Protein AF-A0A2A5ENX6-F1 (afdb_monomer)

Sequence (139 aa):
MDMDKNVEEMTEGQSCAVDGSCCGADTRVAAEQPAAAACTLDPSAMPERVARWRALFGEVTAQDTGSTVATFCFPKTAETALELEELVKLERVCCAHVAWSFEERGAELVLTLEADAASLKAVVAGFMPEASQAREEGV

Structure (mmCIF, N/CA/C/O backbone):
data_AF-A0A2A5ENX6-F1
#
_entry.id   AF-A0A2A5ENX6-F1
#
loop_
_atom_site.group_PDB
_atom_site.id
_atom_site.type_symbol
_atom_site.label_atom_id
_atom_site.label_alt_id
_atom_site.label_comp_id
_atom_site.label_asym_id
_atom_site.label_entity_id
_atom_site.label_seq_id
_atom_site.pdbx_PDB_ins_code
_atom_site.Cartn_x
_atom_site.Cartn_y
_atom_site.Cartn_z
_atom_site.occupancy
_atom_site.B_iso_or_equiv
_atom_site.auth_seq_id
_atom_site.auth_comp_id
_atom_site.auth_asym_id
_atom_site.auth_atom_id
_atom_site.pdbx_PDB_model_num
ATOM 1 N N . MET A 1 1 ? 13.652 33.165 -85.460 1.00 40.28 1 MET A N 1
ATOM 2 C CA . MET A 1 1 ? 13.136 32.924 -84.108 1.00 40.28 1 MET A CA 1
ATOM 3 C C . MET A 1 1 ? 12.329 31.646 -84.187 1.00 40.28 1 MET A C 1
ATOM 5 O O . MET A 1 1 ? 11.399 31.621 -84.982 1.00 40.28 1 MET A O 1
ATOM 9 N N . ASP A 1 2 ? 12.952 30.526 -83.810 1.00 41.19 2 ASP A N 1
ATOM 10 C CA . ASP A 1 2 ? 12.730 29.837 -82.515 1.00 41.19 2 ASP A CA 1
ATOM 11 C C . ASP A 1 2 ? 11.339 29.155 -82.546 1.00 41.19 2 ASP A C 1
ATOM 13 O O . ASP A 1 2 ? 10.353 29.808 -82.855 1.00 41.19 2 ASP A O 1
ATOM 17 N N . MET A 1 3 ? 11.157 27.844 -82.367 1.00 40.25 3 MET A N 1
ATOM 18 C CA . MET A 1 3 ? 11.727 26.972 -81.344 1.00 40.25 3 MET A CA 1
ATOM 19 C C . MET A 1 3 ? 11.837 25.499 -81.812 1.00 40.25 3 MET A C 1
ATOM 21 O O . MET A 1 3 ? 10.838 24.868 -82.158 1.00 40.25 3 MET A O 1
ATOM 25 N N . ASP A 1 4 ? 13.055 24.955 -81.738 1.00 48.06 4 ASP A N 1
ATOM 26 C CA . ASP A 1 4 ? 13.408 23.583 -81.322 1.00 48.06 4 ASP A CA 1
ATOM 27 C C . ASP A 1 4 ? 12.844 23.289 -79.901 1.00 48.06 4 ASP A C 1
ATOM 29 O O . ASP A 1 4 ? 12.579 24.223 -79.154 1.00 48.06 4 ASP A O 1
ATOM 33 N N . LYS A 1 5 ? 12.658 22.083 -79.351 1.00 49.25 5 LYS A N 1
ATOM 34 C CA . LYS A 1 5 ? 13.058 20.706 -79.655 1.00 49.25 5 LYS A CA 1
ATOM 35 C C . LYS A 1 5 ? 12.277 19.781 -78.705 1.00 49.25 5 LYS A C 1
ATOM 37 O O . LYS A 1 5 ? 11.869 20.190 -77.622 1.00 49.25 5 LYS A O 1
ATOM 42 N N . ASN A 1 6 ? 12.155 18.524 -79.103 1.00 49.12 6 ASN A N 1
ATOM 43 C CA . ASN A 1 6 ? 11.732 17.382 -78.292 1.00 49.12 6 ASN A CA 1
ATOM 44 C C . ASN A 1 6 ? 12.944 16.772 -77.532 1.00 49.12 6 ASN A C 1
ATOM 46 O O . ASN A 1 6 ? 14.066 16.949 -78.010 1.00 49.12 6 ASN A O 1
ATOM 50 N N . VAL A 1 7 ? 12.669 15.948 -76.502 1.00 47.22 7 VAL A N 1
ATOM 51 C CA . VAL A 1 7 ? 13.489 14.849 -75.903 1.00 47.22 7 VAL A CA 1
ATOM 52 C C . VAL A 1 7 ? 14.229 15.069 -74.561 1.00 47.22 7 VAL A C 1
ATOM 54 O O . VAL A 1 7 ? 14.691 16.167 -74.277 1.00 47.22 7 VAL A O 1
ATOM 57 N N . GLU A 1 8 ? 14.357 13.943 -73.824 1.00 43.16 8 GLU A N 1
ATOM 58 C CA . GLU A 1 8 ? 15.102 13.616 -72.573 1.00 43.16 8 GLU A CA 1
ATOM 59 C C . GLU A 1 8 ? 14.230 13.685 -71.294 1.00 43.16 8 GLU A C 1
ATOM 61 O O . GLU A 1 8 ? 13.817 14.758 -70.874 1.00 43.16 8 GLU A O 1
ATOM 66 N N . GLU A 1 9 ? 13.689 12.599 -70.718 1.00 45.50 9 GLU A N 1
ATOM 67 C CA . GLU A 1 9 ? 14.267 11.340 -70.189 1.00 45.50 9 GLU A CA 1
ATOM 68 C C . GLU A 1 9 ? 15.300 11.534 -69.059 1.00 45.50 9 GLU A C 1
ATOM 70 O O . GLU A 1 9 ? 16.213 12.339 -69.194 1.00 45.50 9 GLU A O 1
ATOM 75 N N . MET A 1 10 ? 15.165 10.709 -68.003 1.00 37.03 10 MET A N 1
ATOM 76 C CA . MET A 1 10 ? 16.098 10.490 -66.876 1.00 37.03 10 MET A CA 1
ATOM 77 C C . MET A 1 10 ? 16.179 11.606 -65.817 1.00 37.03 10 MET A C 1
ATOM 79 O O . MET A 1 10 ? 16.054 12.780 -66.120 1.00 37.03 10 MET A O 1
ATOM 83 N N . THR A 1 11 ? 16.452 11.396 -64.533 1.00 41.81 11 THR A N 1
ATOM 84 C CA . THR A 1 11 ? 16.493 10.262 -63.599 1.00 41.81 11 THR A CA 1
ATOM 85 C C . THR A 1 11 ? 16.725 10.929 -62.235 1.00 41.81 11 THR A C 1
ATOM 87 O O . THR A 1 11 ? 17.420 11.939 -62.148 1.00 41.81 11 THR A O 1
ATOM 90 N N . GLU A 1 12 ? 16.087 10.390 -61.199 1.00 44.38 12 GLU A N 1
ATOM 91 C CA . GLU A 1 12 ? 16.413 10.480 -59.768 1.00 44.38 12 GLU A CA 1
ATOM 92 C C . GLU A 1 12 ? 17.491 11.495 -59.344 1.00 44.38 12 GLU A C 1
ATOM 94 O O . GLU A 1 12 ? 18.695 11.243 -59.379 1.00 44.38 12 GLU A O 1
ATOM 99 N N . GLY A 1 13 ? 17.029 12.631 -58.828 1.00 46.69 13 GLY A N 1
ATOM 100 C CA . GLY A 1 13 ? 17.839 13.531 -58.024 1.00 46.69 13 GLY A CA 1
ATOM 101 C C . GLY A 1 13 ? 17.590 13.296 -56.540 1.00 46.69 13 GLY A C 1
ATOM 102 O O . GLY A 1 13 ? 16.736 13.963 -55.969 1.00 46.69 13 GLY A O 1
ATOM 103 N N . GLN A 1 14 ? 18.370 12.417 -55.906 1.00 44.22 14 GLN A N 1
ATOM 104 C CA . GLN A 1 14 ? 18.785 12.654 -54.519 1.00 44.22 14 GLN A CA 1
ATOM 105 C C . GLN A 1 14 ? 20.112 11.954 -54.204 1.00 44.22 14 GLN A C 1
ATOM 107 O O . GLN A 1 14 ? 20.191 10.936 -53.524 1.00 44.22 14 GLN A O 1
ATOM 112 N N . SER A 1 15 ? 21.180 12.548 -54.734 1.00 43.12 15 SER A N 1
ATOM 113 C CA . SER A 1 15 ? 22.548 12.334 -54.274 1.00 43.12 15 SER A CA 1
ATOM 114 C C . SER A 1 15 ? 22.759 13.152 -52.998 1.00 43.12 15 SER A C 1
ATOM 116 O O . SER A 1 15 ? 22.857 14.378 -53.053 1.00 43.12 15 SER A O 1
ATOM 118 N N . CYS A 1 16 ? 22.802 12.484 -51.846 1.00 45.28 16 CYS A N 1
ATOM 119 C CA . CYS A 1 16 ? 23.407 13.038 -50.639 1.00 45.28 16 CYS A CA 1
ATOM 120 C C . CYS A 1 16 ? 24.847 12.529 -50.579 1.00 45.28 16 CYS A C 1
ATOM 122 O O . CYS A 1 16 ? 25.098 11.326 -50.517 1.00 45.28 16 CYS A O 1
ATOM 124 N N . ALA A 1 17 ? 25.772 13.477 -50.669 1.00 43.62 17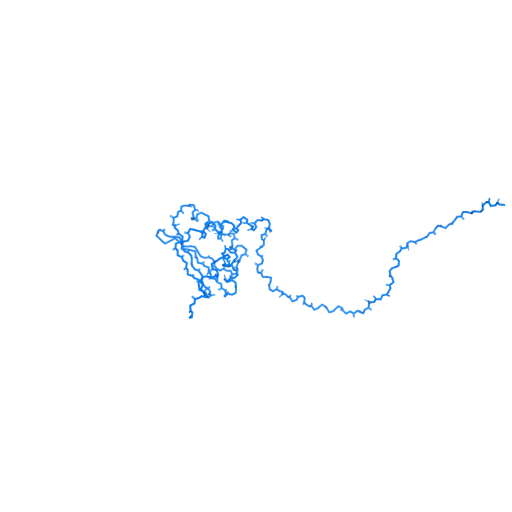 ALA A N 1
ATOM 125 C CA . ALA A 1 17 ? 27.201 13.265 -50.729 1.00 43.62 17 ALA A CA 1
ATOM 126 C C . ALA A 1 17 ? 27.777 12.645 -49.445 1.00 43.62 17 ALA A C 1
ATOM 128 O O . ALA A 1 17 ? 27.356 12.925 -48.326 1.00 43.62 17 ALA A O 1
ATOM 129 N N . VAL A 1 18 ? 28.789 11.823 -49.695 1.00 53.84 18 VAL A N 1
ATOM 130 C CA . VAL A 1 18 ? 29.798 11.242 -48.813 1.00 53.84 18 VAL A CA 1
ATOM 131 C C . VAL A 1 18 ? 30.394 12.230 -47.796 1.00 53.84 18 VAL A C 1
ATOM 133 O O . VAL A 1 18 ? 31.074 13.176 -48.173 1.00 53.84 18 VAL A O 1
ATOM 136 N N . ASP A 1 19 ? 30.200 11.950 -46.507 1.00 48.09 19 ASP A N 1
ATOM 137 C CA . ASP A 1 19 ? 31.291 11.799 -45.532 1.00 48.09 19 ASP A CA 1
ATOM 138 C C . ASP A 1 19 ? 30.778 11.014 -44.311 1.00 48.09 19 ASP A C 1
ATOM 140 O O . ASP A 1 19 ? 29.686 11.281 -43.810 1.00 48.09 19 ASP A O 1
ATOM 144 N N . GLY A 1 20 ? 31.544 10.016 -43.858 1.00 50.31 20 GLY A N 1
ATOM 145 C CA . GLY A 1 20 ? 31.261 9.303 -42.606 1.00 50.31 20 GLY A CA 1
ATOM 146 C C . GLY A 1 20 ? 30.862 7.828 -42.712 1.00 50.31 20 GLY A C 1
ATOM 147 O O . GLY A 1 20 ? 30.085 7.351 -41.890 1.00 50.31 20 GLY A O 1
ATOM 148 N N . SER A 1 21 ? 31.406 7.071 -43.672 1.00 61.84 21 SER A N 1
ATOM 149 C CA . SER A 1 21 ? 31.467 5.604 -43.564 1.00 61.84 21 SER A CA 1
ATOM 150 C C . SER A 1 21 ? 32.859 5.187 -43.088 1.00 61.84 21 SER A C 1
ATOM 152 O O . SER A 1 21 ? 33.742 4.876 -43.881 1.00 61.84 21 SER A O 1
ATOM 154 N N . CYS A 1 22 ? 33.053 5.204 -41.768 1.00 50.56 22 CYS A N 1
ATOM 155 C CA . CYS A 1 22 ? 34.062 4.380 -41.113 1.00 50.56 22 CYS A CA 1
ATOM 156 C C . CYS A 1 22 ? 33.317 3.244 -40.421 1.00 50.56 22 CYS A C 1
ATOM 158 O O . CYS A 1 22 ? 32.697 3.404 -39.373 1.00 50.56 22 CYS A O 1
ATOM 160 N N . CYS A 1 23 ? 33.348 2.107 -41.101 1.00 51.03 23 CYS A N 1
ATOM 161 C CA . CYS A 1 23 ? 32.867 0.808 -40.684 1.00 51.03 23 CYS A CA 1
ATOM 162 C C . CYS A 1 23 ? 33.320 0.489 -39.257 1.00 51.03 23 CYS A C 1
ATOM 164 O O . CYS A 1 23 ? 34.500 0.592 -38.930 1.00 51.03 23 CYS A O 1
ATOM 166 N N . GLY A 1 24 ? 32.389 0.027 -38.437 1.00 41.72 24 GLY A N 1
ATOM 167 C CA . GLY A 1 24 ? 32.697 -0.411 -37.090 1.00 41.72 24 GLY A CA 1
ATOM 168 C C . GLY A 1 24 ? 31.415 -0.648 -36.337 1.00 41.72 24 GLY A C 1
ATOM 169 O O . GLY A 1 24 ? 31.051 0.135 -35.469 1.00 41.72 24 GLY A O 1
ATOM 170 N N . ALA A 1 25 ? 30.726 -1.722 -36.708 1.00 49.56 25 ALA A N 1
ATOM 171 C CA . ALA A 1 25 ? 29.738 -2.363 -35.866 1.00 49.56 25 ALA A CA 1
ATOM 172 C C . ALA A 1 25 ? 30.438 -2.862 -34.592 1.00 49.56 25 ALA A C 1
ATOM 174 O O . ALA A 1 25 ? 30.638 -4.058 -34.405 1.00 49.56 25 ALA A O 1
ATOM 175 N N . ASP A 1 26 ? 30.815 -1.941 -33.707 1.00 42.09 26 ASP A N 1
ATOM 176 C CA . ASP A 1 26 ? 30.866 -2.254 -32.295 1.00 42.09 26 ASP A CA 1
ATOM 177 C C . ASP A 1 26 ? 29.398 -2.349 -31.905 1.00 42.09 26 ASP A C 1
ATOM 179 O O . ASP A 1 26 ? 28.734 -1.379 -31.535 1.00 42.09 26 ASP A O 1
ATOM 183 N N . THR A 1 27 ? 28.870 -3.561 -32.065 1.00 52.50 27 THR A N 1
ATOM 184 C CA . THR A 1 27 ? 27.794 -4.040 -31.212 1.00 52.50 27 THR A CA 1
ATOM 185 C C . THR A 1 27 ? 28.386 -4.036 -29.810 1.00 52.50 27 THR A C 1
ATOM 187 O O . THR A 1 27 ? 28.734 -5.075 -29.253 1.00 52.50 27 THR A O 1
ATOM 190 N N . ARG A 1 28 ? 28.569 -2.839 -29.245 1.00 47.06 28 ARG A N 1
ATOM 191 C CA . ARG A 1 28 ? 28.706 -2.681 -27.822 1.00 47.06 28 ARG A CA 1
ATOM 192 C C . ARG A 1 28 ? 27.325 -3.024 -27.354 1.00 47.06 28 ARG A C 1
ATOM 194 O O . ARG A 1 28 ? 26.417 -2.202 -27.474 1.00 47.06 28 ARG A O 1
ATOM 201 N N . VAL A 1 29 ? 27.197 -4.311 -27.016 1.00 48.22 29 VAL A N 1
ATOM 202 C CA . VAL A 1 29 ? 26.190 -4.908 -26.155 1.00 48.22 29 VAL A CA 1
ATOM 203 C C . VAL A 1 29 ? 25.467 -3.744 -25.528 1.00 48.22 29 VAL A C 1
ATOM 205 O O . VAL A 1 29 ? 26.075 -3.039 -24.715 1.00 48.22 29 VAL A O 1
ATOM 208 N N . ALA A 1 30 ? 24.264 -3.451 -26.040 1.00 41.50 30 ALA A N 1
ATOM 209 C CA . ALA A 1 30 ? 23.340 -2.600 -25.329 1.00 41.50 30 ALA A CA 1
ATOM 210 C C . ALA A 1 30 ? 23.301 -3.276 -23.977 1.00 41.50 30 ALA A C 1
ATOM 212 O O . ALA A 1 30 ? 22.765 -4.379 -23.873 1.00 41.50 30 ALA A O 1
ATOM 213 N N . ALA A 1 31 ? 24.083 -2.719 -23.046 1.00 42.56 31 ALA A N 1
ATOM 214 C CA . ALA A 1 31 ? 24.233 -3.257 -21.725 1.00 42.56 31 ALA A CA 1
ATOM 215 C C . ALA A 1 31 ? 22.795 -3.419 -21.319 1.00 42.56 31 ALA A C 1
ATOM 217 O O . ALA A 1 31 ? 22.043 -2.441 -21.396 1.00 42.56 31 ALA A O 1
ATOM 218 N N . GLU A 1 32 ? 22.416 -4.673 -21.095 1.00 42.84 32 GLU A N 1
ATOM 219 C CA . GLU A 1 32 ? 21.172 -5.036 -20.474 1.00 42.84 32 GLU A CA 1
ATOM 220 C C . GLU A 1 32 ? 21.126 -4.132 -19.252 1.00 42.84 32 GLU A C 1
ATOM 222 O O . GLU A 1 32 ? 21.754 -4.390 -18.229 1.00 42.84 32 GLU A O 1
ATOM 227 N N . GLN A 1 33 ? 20.485 -2.972 -19.408 1.00 43.91 33 GLN A N 1
ATOM 228 C CA . GLN A 1 33 ? 19.919 -2.267 -18.297 1.00 43.91 33 GLN A CA 1
ATOM 229 C C . GLN A 1 33 ? 19.050 -3.374 -17.737 1.00 43.91 33 GLN A C 1
ATOM 231 O O . GLN A 1 33 ? 18.186 -3.839 -18.491 1.00 43.91 33 GLN A O 1
ATOM 236 N N . PRO A 1 34 ? 19.348 -3.920 -16.542 1.00 40.25 34 PRO A N 1
ATOM 237 C CA . PRO A 1 34 ? 18.458 -4.905 -15.962 1.00 40.25 34 PRO A CA 1
ATOM 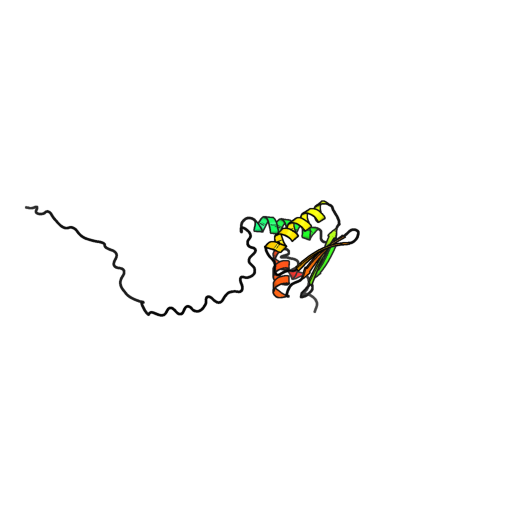238 C C . PRO A 1 34 ? 17.122 -4.196 -15.988 1.00 40.25 34 PRO A C 1
ATOM 240 O O . PRO A 1 34 ? 17.026 -3.125 -15.387 1.00 40.25 34 PRO A O 1
ATOM 243 N N . ALA A 1 35 ? 16.215 -4.660 -16.856 1.00 43.19 35 ALA A N 1
ATOM 244 C CA . ALA A 1 35 ? 15.012 -3.930 -17.202 1.00 43.19 35 ALA A CA 1
ATOM 245 C C . ALA A 1 35 ? 14.385 -3.605 -15.862 1.00 43.19 35 ALA A C 1
ATOM 247 O O . ALA A 1 35 ? 13.997 -4.532 -15.155 1.00 43.19 35 ALA A O 1
ATOM 248 N N . ALA A 1 36 ? 14.472 -2.338 -15.447 1.00 43.41 36 ALA A N 1
ATOM 249 C CA . ALA A 1 36 ? 14.109 -1.939 -14.103 1.00 43.41 36 ALA A CA 1
ATOM 250 C C . ALA A 1 36 ? 12.640 -2.287 -14.019 1.00 43.41 36 ALA A C 1
ATOM 252 O O . ALA A 1 36 ? 11.887 -1.612 -14.710 1.00 43.41 36 ALA A O 1
ATOM 253 N N . ALA A 1 37 ? 12.322 -3.407 -13.350 1.00 46.41 37 ALA A N 1
ATOM 254 C CA . ALA A 1 37 ? 11.197 -4.291 -13.649 1.00 46.41 37 ALA A CA 1
ATOM 255 C C . ALA A 1 37 ? 9.964 -3.477 -14.022 1.00 46.41 37 ALA A C 1
ATOM 257 O O . ALA A 1 37 ? 9.202 -3.045 -13.160 1.00 46.41 37 ALA A O 1
ATOM 258 N N . ALA A 1 38 ? 9.861 -3.153 -15.311 1.00 51.78 38 ALA A N 1
ATOM 259 C CA . ALA A 1 38 ? 8.950 -2.119 -15.737 1.00 51.78 38 ALA A CA 1
ATOM 260 C C . ALA A 1 38 ? 7.612 -2.816 -15.715 1.00 51.78 38 ALA A C 1
ATOM 262 O O . ALA A 1 38 ? 7.413 -3.750 -16.501 1.00 51.78 38 ALA A O 1
ATOM 263 N N . CYS A 1 39 ? 6.757 -2.427 -14.762 1.00 56.16 39 CYS A N 1
ATOM 264 C CA . CYS A 1 39 ? 5.372 -2.860 -14.706 1.00 56.16 39 CYS A CA 1
ATOM 265 C C . CYS A 1 39 ? 4.878 -2.946 -16.145 1.00 56.16 39 CYS A C 1
ATOM 267 O O . CYS A 1 39 ? 4.838 -1.928 -16.833 1.00 56.16 39 CYS A O 1
ATOM 269 N N . THR A 1 40 ? 4.552 -4.146 -16.630 1.00 55.88 40 THR A N 1
ATOM 270 C CA . THR A 1 40 ? 4.146 -4.373 -18.033 1.00 55.88 40 THR A CA 1
ATOM 271 C C . THR A 1 40 ? 2.744 -3.815 -18.305 1.00 55.88 40 THR A C 1
ATOM 273 O O . THR A 1 40 ? 2.014 -4.292 -19.170 1.00 55.88 40 THR A O 1
ATOM 276 N N . LEU A 1 41 ? 2.333 -2.840 -17.498 1.00 57.44 41 LEU A N 1
ATOM 277 C CA . LEU A 1 41 ? 1.049 -2.203 -17.543 1.00 57.44 41 LEU A CA 1
ATOM 278 C C . LEU A 1 41 ? 1.039 -1.143 -18.631 1.00 57.44 41 LEU A C 1
ATOM 280 O O . LEU A 1 41 ? 2.017 -0.422 -18.828 1.00 57.44 41 LEU A O 1
ATOM 284 N N . ASP A 1 42 ? -0.110 -1.023 -19.288 1.00 56.19 42 ASP A N 1
ATOM 285 C CA . ASP A 1 42 ? -0.382 0.113 -20.144 1.00 56.19 42 ASP A CA 1
ATOM 286 C C . ASP A 1 42 ? -0.140 1.417 -19.350 1.00 56.19 42 ASP A C 1
ATOM 288 O O . ASP A 1 42 ? -0.687 1.580 -18.250 1.00 56.19 42 ASP A O 1
ATOM 292 N N . PRO A 1 43 ? 0.687 2.344 -19.861 1.00 57.94 43 PRO A N 1
ATOM 293 C CA . PRO A 1 43 ? 1.046 3.567 -19.148 1.00 57.94 43 PRO A CA 1
ATOM 294 C C . PRO A 1 43 ? -0.169 4.449 -18.817 1.00 57.94 43 PRO A C 1
ATOM 296 O O . PRO A 1 43 ? -0.081 5.274 -17.909 1.00 57.94 43 PRO A O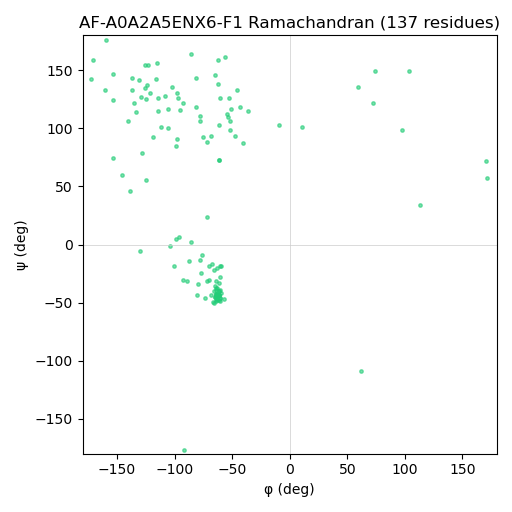 1
ATOM 299 N N . SER A 1 44 ? -1.315 4.261 -19.485 1.00 57.66 44 SER A N 1
ATOM 300 C CA . SER A 1 44 ? -2.568 4.953 -19.157 1.00 57.66 44 SER A CA 1
ATOM 301 C C . SER A 1 44 ? -3.291 4.387 -17.928 1.00 57.66 44 SER A C 1
ATOM 303 O O . SER A 1 44 ? -4.010 5.127 -17.261 1.00 57.66 44 SER A O 1
ATOM 305 N N . ALA A 1 45 ? -3.062 3.118 -17.572 1.00 63.09 45 ALA A N 1
ATOM 306 C CA . ALA A 1 45 ? -3.658 2.470 -16.398 1.00 63.09 45 ALA A CA 1
ATOM 307 C C . ALA A 1 45 ? -2.836 2.684 -15.110 1.00 63.09 45 ALA A C 1
ATOM 309 O O . ALA A 1 45 ? -3.321 2.457 -13.999 1.00 63.09 45 ALA A O 1
ATOM 310 N N . MET A 1 46 ? -1.591 3.151 -15.242 1.00 71.75 46 MET A N 1
ATOM 311 C CA . MET A 1 46 ? -0.717 3.451 -14.109 1.00 71.75 46 MET A CA 1
ATOM 312 C C . MET A 1 46 ? -1.242 4.531 -13.145 1.00 71.75 46 MET A C 1
ATOM 314 O O . MET A 1 46 ? -1.187 4.293 -11.937 1.00 71.75 46 MET A O 1
ATOM 318 N N . PRO A 1 47 ? -1.752 5.697 -13.593 1.00 79.00 47 PRO A N 1
ATOM 319 C CA . PRO A 1 47 ? -2.236 6.727 -12.671 1.00 79.00 47 PRO A CA 1
ATOM 320 C C . PRO A 1 47 ? -3.438 6.270 -11.836 1.00 79.00 47 PRO A C 1
ATOM 322 O O . PRO A 1 47 ? -3.498 6.585 -10.649 1.00 79.00 47 PRO A O 1
ATOM 325 N N . GLU A 1 48 ? -4.358 5.492 -12.414 1.00 82.44 48 GLU A N 1
ATOM 326 C CA . GLU A 1 48 ? -5.492 4.922 -11.676 1.00 82.44 48 GLU A CA 1
ATOM 327 C C . GLU A 1 48 ? -5.014 3.928 -10.611 1.00 82.44 48 GLU A C 1
ATOM 329 O O . GLU A 1 48 ? -5.426 4.002 -9.454 1.00 82.44 48 GLU A O 1
ATOM 334 N N . ARG A 1 49 ? -4.074 3.046 -10.969 1.00 82.75 49 ARG A N 1
ATOM 335 C CA . ARG A 1 49 ? -3.503 2.072 -10.034 1.00 82.75 49 ARG A CA 1
ATOM 336 C C . ARG A 1 49 ? -2.782 2.738 -8.864 1.00 82.75 49 ARG A C 1
ATOM 338 O O . ARG A 1 49 ? -2.970 2.338 -7.719 1.00 82.75 49 ARG A O 1
ATOM 345 N N . VAL A 1 50 ? -1.997 3.779 -9.139 1.00 81.94 50 VAL A N 1
ATOM 346 C CA . VAL A 1 50 ? -1.327 4.570 -8.097 1.00 81.94 50 VAL A CA 1
ATOM 347 C C . VAL A 1 50 ? -2.350 5.288 -7.215 1.00 81.94 50 VAL A C 1
ATOM 349 O O . VAL A 1 50 ? -2.168 5.337 -6.002 1.00 81.94 50 VAL A O 1
ATOM 352 N N . ALA A 1 51 ? -3.438 5.817 -7.781 1.00 85.38 51 ALA A N 1
ATOM 353 C CA . ALA A 1 51 ? -4.492 6.462 -7.001 1.00 85.38 51 ALA A CA 1
ATOM 354 C C . ALA A 1 51 ? -5.202 5.482 -6.052 1.00 85.38 51 ALA A C 1
ATOM 356 O O . ALA A 1 51 ? -5.411 5.823 -4.889 1.00 85.38 51 ALA A O 1
ATOM 357 N N . ARG A 1 52 ? -5.505 4.260 -6.516 1.00 89.12 52 ARG A N 1
ATOM 358 C CA . ARG A 1 52 ? -6.091 3.189 -5.689 1.00 89.12 52 ARG A CA 1
ATOM 359 C C . ARG A 1 52 ? -5.175 2.803 -4.533 1.00 89.12 52 ARG A C 1
ATOM 361 O O . ARG A 1 52 ? -5.606 2.814 -3.385 1.00 89.12 52 ARG A O 1
ATOM 368 N N . TRP A 1 53 ? -3.890 2.576 -4.814 1.00 88.31 53 TRP A N 1
ATOM 369 C CA . TRP A 1 53 ? -2.901 2.335 -3.763 1.00 88.31 53 TRP A CA 1
ATOM 370 C C . TRP A 1 53 ? -2.839 3.488 -2.762 1.00 88.31 53 TRP A C 1
ATOM 372 O O . TRP A 1 53 ? -2.892 3.243 -1.564 1.00 88.31 53 TRP A O 1
ATOM 382 N N . ARG A 1 54 ? -2.784 4.744 -3.219 1.00 85.69 54 ARG A N 1
ATOM 383 C CA . ARG A 1 54 ? -2.762 5.915 -2.324 1.00 85.69 54 ARG A CA 1
ATOM 384 C C . ARG A 1 54 ? -4.000 6.010 -1.437 1.00 85.69 54 ARG A C 1
ATOM 386 O O . ARG A 1 54 ? -3.858 6.372 -0.275 1.00 85.69 54 ARG A O 1
ATOM 393 N N . ALA A 1 55 ? -5.183 5.699 -1.966 1.00 87.88 55 ALA A N 1
ATOM 394 C CA . ALA A 1 55 ? -6.411 5.676 -1.177 1.00 87.88 55 ALA A CA 1
ATOM 395 C C . ALA A 1 55 ? -6.320 4.631 -0.056 1.00 87.88 55 ALA A C 1
ATOM 397 O O . ALA A 1 55 ? -6.538 4.967 1.104 1.00 87.88 55 ALA A O 1
ATOM 398 N N . LEU A 1 56 ? -5.885 3.414 -0.394 1.00 87.81 56 LEU A N 1
ATOM 399 C CA . LEU A 1 56 ? -5.693 2.312 0.553 1.00 87.81 56 LEU A CA 1
ATOM 400 C C . LEU A 1 56 ? -4.634 2.655 1.610 1.00 87.81 56 LEU A C 1
ATOM 402 O O . LEU A 1 56 ? -4.839 2.467 2.805 1.00 87.81 56 LEU A O 1
ATOM 406 N N . PHE A 1 57 ? -3.517 3.241 1.178 1.00 86.94 57 PHE A N 1
ATOM 407 C CA . PHE A 1 57 ? -2.449 3.700 2.060 1.00 86.94 57 PHE A CA 1
ATOM 408 C C . PHE A 1 57 ? -2.869 4.858 2.980 1.00 86.94 57 PHE A C 1
ATOM 410 O O . PHE A 1 57 ? -2.276 5.028 4.044 1.00 86.94 57 PHE A O 1
ATOM 417 N N . GLY A 1 58 ? -3.911 5.617 2.623 1.00 85.19 58 GLY A N 1
ATOM 418 C CA . GLY A 1 58 ? -4.535 6.608 3.501 1.00 85.19 58 GLY A CA 1
ATOM 419 C C . GLY A 1 58 ? -5.272 6.000 4.701 1.00 85.19 58 GLY A C 1
ATOM 420 O O . GLY A 1 58 ? -5.529 6.705 5.673 1.00 85.19 58 GLY A O 1
ATOM 421 N N . GLU A 1 59 ? -5.576 4.701 4.658 1.00 86.50 59 GLU A N 1
ATOM 422 C CA . GLU A 1 59 ? -6.245 3.961 5.733 1.00 86.50 59 GLU A CA 1
ATOM 423 C C . GLU A 1 59 ? -5.271 3.159 6.615 1.00 86.50 59 GLU A C 1
ATOM 425 O O . GLU A 1 59 ? -5.708 2.421 7.498 1.00 86.50 59 GLU A O 1
ATOM 430 N N . VAL A 1 60 ? -3.955 3.277 6.401 1.00 89.56 60 VAL A N 1
ATOM 431 C CA . VAL A 1 60 ? -2.952 2.535 7.182 1.00 89.56 60 VAL A CA 1
ATOM 432 C C . VAL A 1 60 ? -3.036 2.889 8.666 1.00 89.56 60 VAL A C 1
ATOM 434 O O . VAL A 1 60 ? -2.918 4.050 9.057 1.00 89.56 60 VAL A O 1
ATOM 437 N N . THR A 1 61 ? -3.171 1.865 9.508 1.00 89.38 61 THR A N 1
ATOM 438 C CA . THR A 1 61 ? -3.165 1.993 10.973 1.00 89.38 61 THR A CA 1
ATOM 439 C C . THR A 1 61 ? -1.759 1.893 11.551 1.00 89.38 61 THR A C 1
ATOM 441 O O . THR A 1 61 ? -1.466 2.523 12.567 1.00 89.38 61 THR A O 1
ATOM 444 N N . ALA A 1 62 ? -0.880 1.119 10.912 1.00 89.12 62 ALA A N 1
ATOM 445 C CA . ALA A 1 62 ? 0.518 0.977 11.298 1.00 89.12 62 ALA A CA 1
ATOM 446 C C . ALA A 1 62 ? 1.393 0.605 10.096 1.00 89.12 62 ALA A C 1
ATOM 448 O O . ALA A 1 62 ? 0.969 -0.137 9.214 1.00 89.12 62 ALA A O 1
ATOM 449 N N . GLN A 1 63 ? 2.636 1.081 10.082 1.00 90.44 63 GLN A N 1
ATOM 450 C CA . GLN A 1 63 ? 3.625 0.715 9.069 1.00 90.44 63 GLN A CA 1
ATOM 451 C C . GLN A 1 63 ? 4.988 0.455 9.706 1.00 90.44 63 GLN A C 1
ATOM 453 O O . GLN A 1 63 ? 5.395 1.162 10.629 1.00 90.44 63 GLN A O 1
ATOM 458 N N . ASP A 1 64 ? 5.703 -0.528 9.172 1.00 90.19 64 ASP A N 1
ATOM 459 C CA . ASP A 1 64 ? 7.097 -0.812 9.491 1.00 90.19 64 ASP A CA 1
ATOM 460 C C . ASP A 1 64 ? 7.865 -1.039 8.190 1.00 90.19 64 ASP A C 1
ATOM 462 O O . ASP A 1 64 ? 7.589 -1.976 7.444 1.00 90.19 64 ASP A O 1
ATOM 466 N N . THR A 1 65 ? 8.803 -0.149 7.878 1.00 86.56 65 THR A N 1
ATOM 467 C CA . THR A 1 65 ? 9.595 -0.207 6.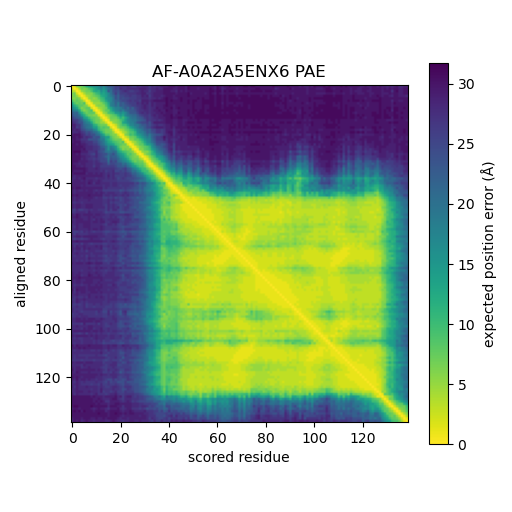645 1.00 86.56 65 THR A CA 1
ATOM 468 C C . THR A 1 65 ? 11.042 -0.519 6.995 1.00 86.56 65 THR A C 1
ATOM 470 O O . THR A 1 65 ? 11.789 0.360 7.432 1.00 86.56 65 THR A O 1
ATOM 473 N N . GLY A 1 66 ? 11.430 -1.775 6.810 1.00 87.44 66 GLY A N 1
ATOM 474 C CA . GLY A 1 66 ? 12.802 -2.240 6.937 1.00 87.44 66 GLY A CA 1
ATOM 475 C C . GLY A 1 66 ? 13.564 -2.203 5.612 1.00 87.44 66 GLY A C 1
ATOM 476 O O . GLY A 1 66 ? 13.059 -1.779 4.574 1.00 87.44 66 GLY A O 1
ATOM 477 N N . SER A 1 67 ? 14.808 -2.682 5.649 1.00 85.00 67 SER A N 1
ATOM 478 C CA . SER A 1 67 ? 15.685 -2.689 4.473 1.00 85.00 67 SER A CA 1
ATOM 479 C C . SER A 1 67 ? 15.280 -3.718 3.421 1.00 85.00 67 SER A C 1
ATOM 481 O O . SER A 1 67 ? 15.524 -3.490 2.249 1.00 85.00 67 SER A O 1
ATOM 483 N N . THR A 1 68 ? 14.706 -4.854 3.818 1.00 89.88 68 THR A N 1
ATOM 484 C CA . THR A 1 68 ? 14.329 -5.951 2.900 1.00 89.88 68 THR A CA 1
ATOM 485 C C . THR A 1 68 ? 12.897 -6.432 3.093 1.00 89.88 68 THR A C 1
ATOM 487 O O . THR A 1 68 ? 12.416 -7.259 2.326 1.00 89.88 68 THR A O 1
ATOM 490 N N . VAL A 1 69 ? 12.215 -5.914 4.114 1.00 92.50 69 VAL A N 1
ATOM 491 C CA . VAL A 1 69 ? 10.829 -6.241 4.442 1.00 92.50 69 VAL A CA 1
ATOM 492 C C . VAL A 1 69 ? 10.103 -4.949 4.788 1.00 92.50 69 VAL A C 1
ATOM 494 O O . VAL A 1 69 ? 10.623 -4.152 5.566 1.00 92.50 69 VAL A O 1
ATOM 497 N N . ALA A 1 70 ? 8.913 -4.747 4.235 1.00 91.44 70 ALA A N 1
ATOM 498 C CA . ALA A 1 70 ? 7.989 -3.701 4.653 1.00 91.44 70 ALA A CA 1
ATOM 499 C C . ALA A 1 70 ? 6.645 -4.326 5.025 1.00 91.44 70 ALA A C 1
ATOM 501 O O . ALA A 1 70 ? 6.161 -5.214 4.328 1.00 91.44 70 ALA A O 1
ATOM 502 N N . THR A 1 71 ? 6.048 -3.865 6.116 1.00 92.94 71 THR A N 1
ATOM 503 C CA . THR A 1 71 ? 4.753 -4.331 6.608 1.00 92.94 71 THR A CA 1
ATOM 504 C C . THR A 1 71 ? 3.811 -3.150 6.783 1.00 92.94 71 THR A C 1
ATOM 506 O O . THR A 1 71 ? 4.194 -2.127 7.351 1.00 92.94 71 THR A O 1
ATOM 509 N N . PHE A 1 72 ? 2.575 -3.302 6.322 1.00 92.31 72 PHE A N 1
ATOM 510 C CA . PHE A 1 72 ? 1.517 -2.305 6.424 1.00 92.31 72 PHE A CA 1
ATOM 511 C C . PHE A 1 72 ? 0.264 -2.954 7.001 1.00 92.31 72 PHE A C 1
ATOM 513 O O . PHE A 1 72 ? -0.201 -3.978 6.499 1.00 92.31 72 PHE A O 1
ATOM 520 N N . CYS A 1 73 ? -0.271 -2.354 8.056 1.00 93.19 73 CYS A N 1
ATOM 521 C CA . CYS A 1 73 ? -1.508 -2.768 8.695 1.00 93.19 73 CYS A CA 1
ATOM 522 C C . CYS A 1 73 ? -2.645 -1.842 8.264 1.00 93.19 73 CYS A C 1
ATOM 524 O O . CYS A 1 73 ? -2.494 -0.619 8.272 1.00 93.19 73 CYS A O 1
ATOM 526 N N . PHE A 1 74 ? -3.787 -2.431 7.931 1.00 92.00 74 PHE A N 1
ATOM 527 C CA . PHE A 1 74 ? -5.012 -1.737 7.548 1.00 92.00 74 PHE A CA 1
ATOM 528 C C . PHE A 1 74 ? -6.177 -2.214 8.421 1.00 92.00 74 PHE A C 1
ATOM 5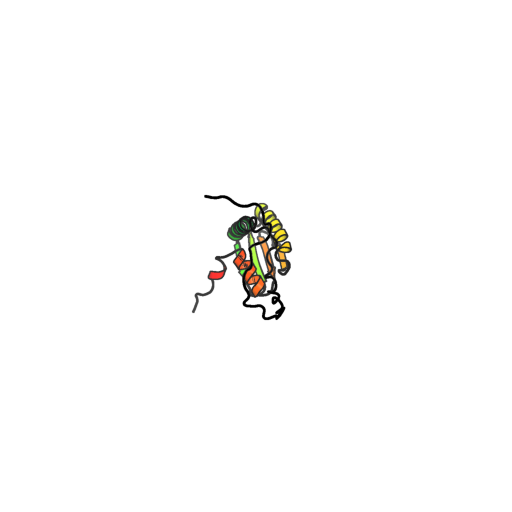30 O O . PHE A 1 74 ? -6.157 -3.356 8.901 1.00 92.00 74 PHE A O 1
ATOM 537 N N . PRO A 1 75 ? -7.227 -1.397 8.613 1.00 92.44 75 PRO A N 1
ATOM 538 C CA . PRO A 1 75 ? -8.435 -1.857 9.277 1.00 92.44 75 PRO A CA 1
ATOM 539 C C . PRO A 1 75 ? -9.080 -2.982 8.462 1.00 92.44 75 PRO A C 1
ATOM 541 O O . PRO A 1 75 ? -9.190 -2.910 7.236 1.00 92.44 75 PRO A O 1
ATOM 544 N N . LYS A 1 76 ? -9.552 -4.033 9.140 1.00 91.62 76 LYS A N 1
ATOM 545 C CA . LYS A 1 76 ? -10.291 -5.107 8.476 1.00 91.62 76 LYS A CA 1
ATOM 546 C C . LYS A 1 76 ? -11.707 -4.654 8.144 1.00 91.62 76 LYS A C 1
ATOM 548 O O . LYS A 1 76 ? -12.632 -4.813 8.940 1.00 91.62 76 LYS A O 1
ATOM 553 N N . THR A 1 77 ? -11.873 -4.134 6.935 1.00 91.69 77 THR A N 1
ATOM 554 C CA . THR A 1 77 ? -13.178 -3.903 6.310 1.00 91.69 77 THR A CA 1
ATOM 555 C C . THR A 1 77 ? -13.322 -4.786 5.070 1.00 91.69 77 THR A C 1
ATOM 557 O O . THR A 1 77 ? -12.328 -5.225 4.490 1.00 91.69 77 THR A O 1
ATOM 560 N N . ALA A 1 78 ? -14.561 -5.079 4.667 1.00 88.25 78 ALA A N 1
ATOM 561 C CA . ALA A 1 78 ? -14.806 -5.875 3.464 1.00 88.25 78 ALA A CA 1
ATOM 562 C C . ALA A 1 78 ? -14.293 -5.169 2.194 1.00 88.25 78 ALA A C 1
ATOM 564 O O . ALA A 1 78 ? -13.749 -5.832 1.318 1.00 88.25 78 ALA A O 1
ATOM 565 N N . GLU A 1 79 ? -14.421 -3.840 2.120 1.00 89.69 79 GLU A N 1
ATOM 566 C CA . GLU A 1 79 ? -13.896 -3.036 1.009 1.00 89.69 79 GLU A CA 1
ATOM 567 C C . GLU A 1 79 ? -12.368 -3.070 0.966 1.00 89.69 79 GLU A C 1
ATOM 569 O O . GLU A 1 79 ? -11.801 -3.416 -0.067 1.00 89.69 79 GLU A O 1
ATOM 574 N N . THR A 1 80 ? -11.698 -2.812 2.093 1.00 88.38 80 THR A N 1
ATOM 575 C CA . THR A 1 80 ? -10.230 -2.823 2.166 1.00 88.38 80 THR A CA 1
ATOM 576 C C . THR A 1 80 ? -9.663 -4.206 1.836 1.00 88.38 80 THR A C 1
ATOM 578 O O . THR A 1 80 ? -8.667 -4.301 1.127 1.00 88.38 80 THR A O 1
ATOM 581 N N . ALA A 1 81 ? -10.297 -5.291 2.300 1.00 88.75 81 ALA A N 1
ATOM 582 C CA . ALA A 1 81 ? -9.853 -6.654 2.001 1.00 88.75 81 ALA A CA 1
ATOM 583 C C . ALA A 1 81 ? -9.955 -6.993 0.506 1.00 88.75 81 A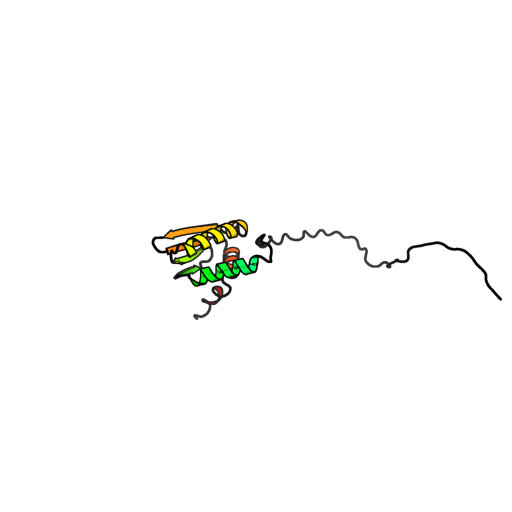LA A C 1
ATOM 585 O O . ALA A 1 81 ? -9.015 -7.553 -0.057 1.00 88.75 81 ALA A O 1
ATOM 586 N N . LEU A 1 82 ? -11.079 -6.646 -0.132 1.00 90.19 82 LEU A N 1
ATOM 587 C CA . LEU A 1 82 ? -11.280 -6.872 -1.564 1.00 90.19 82 LEU A CA 1
ATOM 588 C C . LEU A 1 82 ? -10.291 -6.052 -2.392 1.00 90.19 82 LEU A C 1
ATOM 590 O O . LEU A 1 82 ? -9.595 -6.609 -3.240 1.00 90.19 82 LEU A O 1
ATOM 594 N N . GLU A 1 83 ? -10.172 -4.759 -2.094 1.00 90.00 83 GLU A N 1
ATOM 595 C CA . GLU A 1 83 ? -9.300 -3.856 -2.841 1.00 90.00 83 GLU A CA 1
ATOM 596 C C . GLU A 1 83 ? -7.825 -4.258 -2.707 1.00 90.00 83 GLU A C 1
ATOM 598 O O . GLU A 1 83 ? -7.090 -4.311 -3.696 1.00 90.00 83 GLU A O 1
ATOM 603 N N . LEU A 1 84 ? -7.392 -4.614 -1.494 1.00 89.19 84 LEU A N 1
ATOM 604 C CA . LEU A 1 84 ? -6.021 -5.041 -1.237 1.00 89.19 84 LEU A CA 1
ATOM 605 C C . LEU A 1 84 ? -5.704 -6.368 -1.937 1.00 89.19 84 LEU A C 1
ATOM 607 O O . LEU A 1 84 ? -4.629 -6.513 -2.517 1.00 89.19 84 LEU A O 1
ATOM 611 N N . GLU A 1 85 ? -6.639 -7.322 -1.946 1.00 90.19 85 GLU A N 1
ATOM 612 C CA . GLU A 1 85 ? -6.466 -8.584 -2.666 1.00 90.19 85 GLU A CA 1
ATOM 613 C C . GLU A 1 85 ? -6.350 -8.362 -4.185 1.00 90.19 85 GLU A C 1
ATOM 615 O O . GLU A 1 85 ? -5.485 -8.957 -4.838 1.00 90.19 85 GLU A O 1
ATOM 620 N N . GLU A 1 86 ? -7.199 -7.507 -4.759 1.00 90.06 86 GLU A N 1
ATOM 621 C CA . GLU A 1 86 ? -7.157 -7.175 -6.184 1.00 90.06 86 GLU A CA 1
ATOM 622 C C . GLU A 1 86 ? -5.845 -6.491 -6.570 1.00 90.06 86 GLU A C 1
ATOM 624 O O . GLU A 1 86 ? -5.186 -6.916 -7.524 1.00 90.06 86 GLU A O 1
ATOM 629 N N . LEU A 1 87 ? -5.421 -5.480 -5.811 1.00 88.12 87 LEU A N 1
ATOM 630 C CA . LEU A 1 87 ? -4.174 -4.771 -6.077 1.00 88.12 87 LEU A CA 1
ATOM 631 C C . LEU A 1 87 ? -2.955 -5.688 -5.920 1.00 88.12 87 LEU A C 1
ATOM 633 O O . LEU A 1 87 ? -2.106 -5.716 -6.808 1.00 88.12 87 LEU A O 1
ATOM 637 N N . VAL A 1 88 ? -2.893 -6.520 -4.876 1.00 88.94 88 VAL A N 1
ATOM 638 C CA . VAL A 1 88 ? -1.796 -7.487 -4.695 1.00 88.94 88 VAL A CA 1
ATOM 639 C C . VAL A 1 88 ? -1.729 -8.490 -5.849 1.00 88.94 88 VAL A C 1
ATOM 641 O O . VAL A 1 88 ? -0.635 -8.816 -6.313 1.00 88.94 88 VAL A O 1
ATOM 644 N N . LYS A 1 89 ? -2.867 -8.976 -6.364 1.00 87.81 89 LYS A N 1
ATOM 645 C CA . LYS A 1 89 ? -2.880 -9.852 -7.552 1.00 87.81 89 LYS A CA 1
ATOM 646 C C . LYS A 1 89 ? -2.266 -9.159 -8.767 1.00 87.81 89 LYS A C 1
ATOM 648 O O . LYS A 1 89 ? -1.509 -9.793 -9.500 1.00 87.81 89 LYS A O 1
ATOM 653 N N . LEU A 1 90 ? -2.573 -7.879 -8.970 1.00 84.50 90 LEU A N 1
ATOM 654 C CA . LEU A 1 90 ? -2.022 -7.090 -10.071 1.00 84.50 90 LEU A CA 1
ATOM 655 C C . LEU A 1 90 ? -0.518 -6.842 -9.894 1.00 84.50 90 LEU A C 1
ATOM 657 O O . LEU A 1 90 ? 0.245 -7.013 -10.845 1.00 84.50 90 LEU A O 1
ATOM 661 N N . GLU A 1 91 ? -0.078 -6.500 -8.685 1.00 84.06 91 GLU A N 1
ATOM 662 C CA . GLU A 1 91 ? 1.336 -6.248 -8.406 1.00 84.06 91 GLU A CA 1
ATOM 663 C C . GLU A 1 91 ? 2.187 -7.516 -8.453 1.00 84.06 91 GLU A C 1
ATOM 665 O O . GLU A 1 91 ? 3.332 -7.465 -8.884 1.00 84.06 91 GLU A O 1
ATOM 670 N N . ARG A 1 92 ? 1.640 -8.691 -8.125 1.00 84.69 92 ARG A N 1
ATOM 671 C CA . ARG A 1 92 ? 2.353 -9.965 -8.325 1.00 84.69 92 ARG A CA 1
ATOM 672 C C . ARG A 1 92 ? 2.696 -10.232 -9.793 1.00 84.69 92 ARG A C 1
ATOM 674 O O . ARG A 1 92 ? 3.679 -10.916 -10.065 1.00 84.69 92 ARG A O 1
ATOM 681 N N . VAL A 1 93 ? 1.911 -9.700 -10.733 1.00 81.62 93 VAL A N 1
ATOM 682 C CA . VAL A 1 93 ? 2.197 -9.801 -12.174 1.00 81.62 93 VAL A CA 1
ATOM 683 C C . VAL A 1 93 ? 3.242 -8.767 -12.591 1.00 81.62 93 VAL A C 1
ATOM 685 O O . VAL A 1 93 ? 4.159 -9.088 -13.341 1.00 81.62 93 VAL A O 1
ATOM 688 N N . CYS A 1 94 ? 3.119 -7.530 -12.107 1.00 75.81 94 CYS A N 1
ATOM 689 C CA . CYS A 1 94 ? 3.992 -6.424 -12.505 1.00 75.81 94 CYS A CA 1
ATOM 690 C C . CYS A 1 94 ? 5.358 -6.420 -11.794 1.00 75.81 94 CYS A C 1
ATOM 692 O O . CYS A 1 94 ? 6.370 -6.066 -12.394 1.00 75.81 94 CYS A O 1
ATOM 694 N N . CYS A 1 95 ? 5.397 -6.858 -10.541 1.00 79.69 95 CYS A N 1
ATOM 695 C CA . CYS A 1 95 ? 6.546 -6.866 -9.645 1.00 79.69 95 CYS A CA 1
ATOM 696 C C . CYS A 1 95 ? 6.800 -8.285 -9.114 1.00 79.69 95 CYS A C 1
ATOM 698 O O . CYS A 1 95 ? 6.868 -8.505 -7.906 1.00 79.69 95 CYS A O 1
ATOM 700 N N . ALA A 1 96 ? 6.969 -9.253 -10.021 1.00 80.50 96 ALA A N 1
ATOM 701 C CA . ALA A 1 96 ? 7.183 -10.666 -9.677 1.00 80.50 96 ALA A CA 1
ATOM 702 C C . ALA A 1 96 ? 8.444 -10.935 -8.826 1.00 80.50 96 ALA A C 1
ATOM 704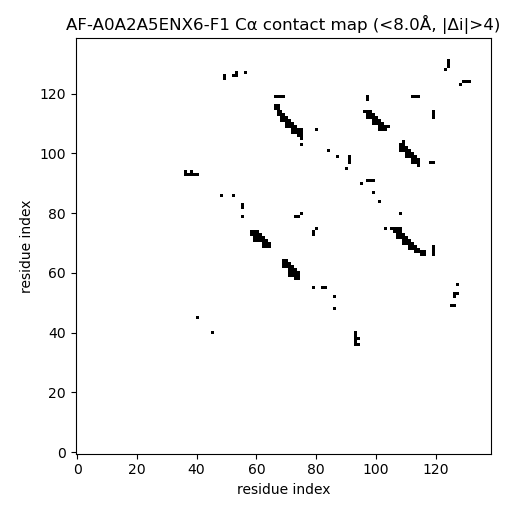 O O . ALA A 1 96 ? 8.560 -11.986 -8.203 1.00 80.50 96 ALA A O 1
ATOM 705 N N . HIS A 1 97 ? 9.390 -9.992 -8.801 1.00 80.88 97 HIS A N 1
ATOM 706 C CA . HIS A 1 97 ? 10.609 -10.055 -7.988 1.00 80.88 97 HIS A CA 1
ATOM 707 C C . HIS A 1 97 ? 10.373 -9.715 -6.508 1.00 80.88 97 HIS A C 1
ATOM 709 O O . HIS A 1 97 ? 11.248 -9.955 -5.682 1.00 80.88 97 HIS A O 1
ATOM 715 N N . VAL A 1 98 ? 9.212 -9.144 -6.178 1.00 86.50 98 VAL A N 1
ATOM 716 C CA . VAL A 1 98 ? 8.803 -8.833 -4.807 1.00 86.50 98 VAL A CA 1
ATOM 717 C C . VAL A 1 98 ? 7.903 -9.962 -4.323 1.00 86.50 98 VAL A C 1
ATOM 719 O O . VAL A 1 98 ? 6.952 -10.349 -5.004 1.00 86.50 98 VAL A O 1
ATOM 722 N N . ALA A 1 99 ? 8.180 -10.496 -3.141 1.00 91.25 99 ALA A N 1
ATOM 723 C CA . ALA A 1 99 ? 7.266 -11.402 -2.471 1.00 91.25 99 ALA A CA 1
ATOM 724 C C . ALA A 1 99 ? 6.183 -10.581 -1.763 1.00 91.25 99 ALA A C 1
ATOM 726 O O . ALA A 1 99 ? 6.466 -9.776 -0.880 1.00 91.25 99 ALA A O 1
ATOM 727 N N . TRP A 1 100 ? 4.938 -10.788 -2.185 1.00 90.38 100 TRP A N 1
ATOM 728 C CA . TRP A 1 100 ? 3.760 -10.131 -1.627 1.00 90.38 100 TRP A CA 1
ATOM 729 C C . TRP A 1 100 ? 2.985 -11.127 -0.779 1.00 90.38 100 TRP A C 1
ATOM 731 O O . TRP A 1 100 ? 2.437 -12.098 -1.319 1.00 90.38 100 TRP A O 1
ATOM 741 N N . SER A 1 101 ? 2.879 -10.881 0.516 1.00 89.62 101 SER A N 1
ATOM 742 C CA . SER A 1 101 ? 2.053 -11.651 1.442 1.00 89.62 101 SER A CA 1
ATOM 743 C C . SER A 1 101 ? 0.947 -10.774 2.016 1.00 89.62 101 SER A C 1
ATOM 745 O O . SER A 1 101 ? 1.103 -9.577 2.235 1.00 89.62 101 SER A O 1
ATOM 747 N N . PHE A 1 102 ? -0.215 -11.390 2.188 1.00 88.00 102 PHE A N 1
ATOM 748 C CA . PHE A 1 102 ? -1.411 -10.758 2.714 1.00 88.00 102 PHE A CA 1
ATOM 749 C C . PHE A 1 102 ? -2.018 -11.719 3.731 1.00 88.00 102 PHE A C 1
ATOM 751 O O . PHE A 1 102 ? -2.311 -12.869 3.398 1.00 88.00 102 PHE A O 1
ATOM 758 N N . GLU A 1 103 ? -2.159 -11.256 4.967 1.00 90.44 103 GLU A N 1
ATOM 759 C CA . GLU A 1 103 ? -2.698 -12.027 6.080 1.00 90.44 103 GLU A CA 1
ATOM 760 C C . GLU A 1 103 ? -3.767 -11.227 6.819 1.00 90.44 103 GLU A C 1
ATOM 762 O O . GLU A 1 103 ? -3.627 -10.031 7.063 1.00 90.44 103 GLU A O 1
ATOM 767 N N . GLU A 1 104 ? -4.823 -11.906 7.256 1.00 91.12 104 GLU A N 1
ATOM 768 C CA . GLU A 1 104 ? -5.807 -11.319 8.159 1.00 91.12 104 GLU A CA 1
ATOM 769 C C . GLU A 1 104 ? -5.423 -11.642 9.609 1.00 91.12 104 GLU A C 1
ATOM 771 O O . GLU A 1 104 ? -5.345 -12.810 9.996 1.00 91.12 104 GLU A O 1
ATOM 776 N N . ARG A 1 105 ? -5.223 -10.620 10.445 1.00 89.56 105 ARG A N 1
ATOM 777 C CA . ARG A 1 105 ? -4.913 -10.776 11.873 1.00 89.56 105 ARG A CA 1
ATOM 778 C C . ARG A 1 105 ? -5.988 -10.129 12.730 1.00 89.56 105 ARG A C 1
ATOM 780 O O . ARG A 1 105 ? -5.930 -8.953 13.070 1.00 89.56 105 ARG A O 1
ATOM 787 N N . GLY A 1 106 ? -6.983 -10.925 13.117 1.00 88.62 106 GLY A N 1
ATOM 788 C CA . GLY A 1 106 ? -8.080 -10.455 13.962 1.00 88.62 106 GLY A CA 1
ATOM 789 C C . GLY A 1 106 ? -8.885 -9.350 13.276 1.00 88.62 106 GLY A C 1
ATOM 790 O O . GLY A 1 106 ? -9.626 -9.630 12.335 1.00 88.62 106 GLY A O 1
ATOM 791 N N . ALA A 1 107 ? -8.743 -8.117 13.766 1.00 89.19 107 ALA A N 1
ATOM 792 C CA . ALA A 1 107 ? -9.413 -6.924 13.242 1.00 89.19 107 ALA A CA 1
ATOM 793 C C . ALA A 1 107 ? -8.553 -6.118 12.249 1.00 89.19 107 ALA A C 1
ATOM 795 O O . ALA A 1 107 ? -8.964 -5.038 11.827 1.00 89.19 107 ALA A O 1
ATOM 796 N N . GLU A 1 108 ? -7.382 -6.632 11.875 1.00 92.12 108 GLU A N 1
ATOM 797 C CA . GLU A 1 108 ? -6.447 -5.966 10.973 1.00 92.12 108 GLU A CA 1
ATOM 798 C C . GLU A 1 108 ? -6.121 -6.837 9.759 1.00 92.12 108 GLU A C 1
ATOM 800 O O . GLU A 1 108 ? -6.188 -8.070 9.791 1.00 92.12 108 GLU A O 1
ATOM 805 N N . LEU A 1 109 ? -5.754 -6.161 8.682 1.00 92.62 109 LEU A N 1
ATOM 806 C CA . LEU A 1 109 ? -5.210 -6.730 7.463 1.00 92.62 109 LEU A CA 1
ATOM 807 C C . LEU A 1 109 ? -3.735 -6.365 7.396 1.00 92.62 109 LEU A C 1
ATOM 809 O O . LEU A 1 109 ? -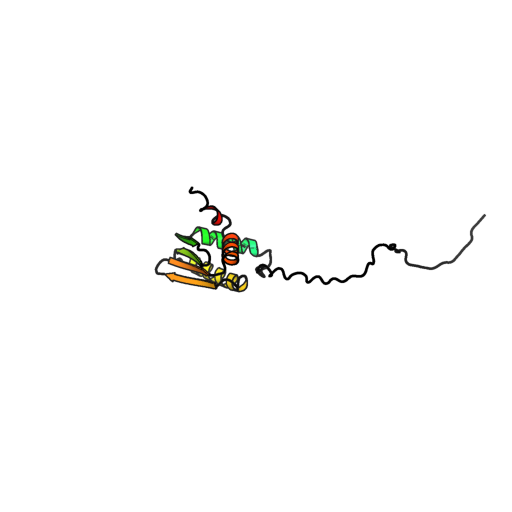3.393 -5.194 7.525 1.00 92.62 109 LEU A O 1
ATOM 813 N N . VAL A 1 110 ? -2.870 -7.352 7.201 1.00 93.94 110 VAL A N 1
ATOM 814 C CA . VAL A 1 110 ? -1.421 -7.169 7.173 1.00 93.94 110 VAL A CA 1
ATOM 815 C C . VAL A 1 110 ? -0.918 -7.477 5.774 1.00 93.94 110 VAL A C 1
ATOM 817 O O . VAL A 1 110 ? -1.007 -8.611 5.304 1.00 93.94 110 VAL A O 1
ATOM 820 N N . LEU A 1 111 ? -0.395 -6.452 5.113 1.00 92.94 111 LEU A N 1
ATOM 821 C CA . LEU A 1 111 ? 0.337 -6.563 3.861 1.00 92.94 111 LEU A CA 1
ATOM 822 C C . LEU A 1 111 ? 1.829 -6.587 4.175 1.00 92.94 111 LEU A C 1
ATOM 824 O O . LEU A 1 111 ? 2.340 -5.651 4.788 1.00 92.94 111 LEU A O 1
ATOM 828 N N . THR A 1 112 ? 2.535 -7.602 3.697 1.00 93.69 112 THR A N 1
ATOM 829 C CA . THR A 1 112 ? 3.987 -7.695 3.815 1.00 93.69 112 THR A CA 1
ATOM 830 C C . THR A 1 112 ? 4.614 -7.796 2.425 1.00 93.69 112 THR A C 1
ATOM 832 O O . THR A 1 112 ? 4.175 -8.561 1.566 1.00 93.69 112 THR A O 1
ATOM 835 N N . LEU A 1 113 ? 5.621 -6.958 2.188 1.00 92.19 113 LEU A N 1
ATOM 836 C CA . LEU A 1 113 ? 6.426 -6.912 0.973 1.00 92.19 113 LEU A CA 1
ATOM 837 C C . LEU A 1 113 ? 7.847 -7.316 1.339 1.00 92.19 113 LEU A C 1
ATOM 839 O O . LEU A 1 113 ? 8.452 -6.689 2.208 1.00 92.19 113 LEU A O 1
ATOM 843 N N . GLU A 1 114 ? 8.401 -8.303 0.646 1.00 92.94 114 GLU A N 1
ATOM 844 C CA . GLU A 1 114 ? 9.789 -8.728 0.825 1.00 92.94 114 GLU A CA 1
ATOM 845 C C . GLU A 1 114 ? 10.528 -8.674 -0.512 1.00 92.94 114 GLU A C 1
ATOM 847 O O . GLU A 1 114 ? 10.089 -9.249 -1.509 1.00 92.94 114 GLU A O 1
ATOM 852 N N . ALA A 1 115 ? 11.650 -7.962 -0.550 1.00 89.56 115 ALA A N 1
ATOM 853 C CA . ALA A 1 115 ? 12.506 -7.846 -1.728 1.00 89.56 115 ALA A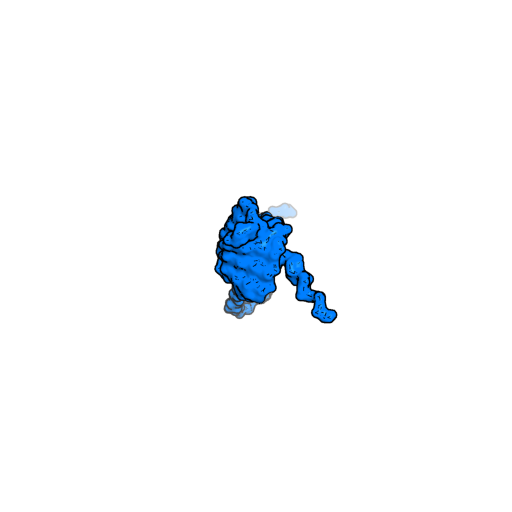 CA 1
ATOM 854 C C . ALA A 1 115 ? 13.916 -7.402 -1.313 1.00 89.56 115 ALA A C 1
ATOM 856 O O . ALA A 1 115 ? 14.174 -7.099 -0.146 1.00 89.56 115 ALA A O 1
ATOM 857 N N . ASP A 1 116 ? 14.846 -7.326 -2.267 1.00 90.69 116 ASP A N 1
ATOM 858 C CA . ASP A 1 116 ? 16.105 -6.628 -2.015 1.00 90.69 116 ASP A CA 1
ATOM 859 C C . ASP A 1 116 ? 15.859 -5.136 -1.720 1.00 90.69 116 ASP A C 1
ATOM 861 O O . ASP A 1 116 ? 14.831 -4.565 -2.092 1.00 90.69 116 ASP A O 1
ATOM 865 N N . ALA A 1 117 ? 16.822 -4.486 -1.067 1.00 87.62 117 ALA A N 1
ATOM 866 C CA . ALA A 1 117 ? 16.649 -3.118 -0.589 1.00 87.62 117 ALA A CA 1
ATOM 867 C C . ALA A 1 117 ? 16.387 -2.083 -1.689 1.00 87.62 117 ALA A C 1
ATOM 869 O O . ALA A 1 117 ? 15.661 -1.115 -1.456 1.00 87.62 117 ALA A O 1
ATOM 870 N N . ALA A 1 118 ? 16.957 -2.266 -2.883 1.00 84.75 118 ALA A N 1
ATOM 871 C CA . ALA A 1 118 ? 16.738 -1.340 -3.986 1.00 84.75 118 ALA A CA 1
ATOM 872 C C . ALA A 1 118 ? 15.325 -1.513 -4.555 1.00 84.75 118 ALA A C 1
ATOM 874 O O . ALA A 1 118 ? 14.605 -0.525 -4.719 1.00 84.75 118 ALA A O 1
ATOM 875 N N . SER A 1 119 ? 14.908 -2.760 -4.783 1.00 83.75 119 SER A N 1
ATOM 876 C CA . SER A 1 119 ? 13.572 -3.090 -5.281 1.00 83.75 119 SER A CA 1
ATOM 877 C C . SER A 1 119 ? 12.479 -2.686 -4.296 1.00 83.75 119 SER A C 1
ATOM 879 O O . SER A 1 119 ? 11.521 -2.024 -4.690 1.00 83.75 119 SER A O 1
ATOM 881 N N . LEU A 1 120 ? 12.637 -3.003 -3.006 1.00 86.12 120 LEU A N 1
ATOM 882 C CA . LEU A 1 120 ? 11.660 -2.643 -1.978 1.00 86.12 120 LEU A CA 1
ATOM 883 C C . LEU A 1 120 ? 11.486 -1.125 -1.888 1.00 86.12 120 LEU A C 1
ATOM 885 O O . LEU A 1 120 ? 10.360 -0.628 -1.888 1.00 86.12 120 LEU A O 1
ATOM 889 N N . LYS A 1 121 ? 12.595 -0.375 -1.879 1.00 84.50 121 LYS A N 1
ATOM 890 C CA . LYS A 1 121 ? 12.557 1.091 -1.847 1.00 84.50 121 LYS A CA 1
ATOM 891 C C . LYS A 1 121 ? 11.858 1.668 -3.079 1.00 84.50 121 LYS A C 1
ATOM 893 O O . LYS A 1 121 ? 11.055 2.586 -2.934 1.00 84.50 121 LYS A O 1
ATOM 898 N N . ALA A 1 122 ? 12.140 1.142 -4.271 1.00 83.12 122 ALA A N 1
ATOM 899 C CA . ALA A 1 122 ? 11.511 1.600 -5.509 1.00 83.12 122 ALA A CA 1
ATOM 900 C C . ALA A 1 122 ? 9.993 1.352 -5.516 1.00 83.12 122 ALA A C 1
ATOM 902 O O . ALA A 1 122 ? 9.222 2.233 -5.890 1.00 83.12 122 ALA A O 1
ATOM 903 N N . VAL A 1 123 ? 9.570 0.175 -5.054 1.00 83.12 123 VAL A N 1
ATOM 904 C CA . VAL A 1 123 ? 8.166 -0.251 -4.998 1.00 83.12 123 VAL A CA 1
ATOM 905 C C . VAL A 1 123 ? 7.386 0.595 -3.989 1.00 83.12 123 VAL A C 1
ATOM 907 O O . VAL A 1 123 ? 6.372 1.191 -4.343 1.00 83.12 123 VAL A O 1
ATOM 910 N N . VAL A 1 124 ? 7.904 0.752 -2.765 1.00 83.81 124 VAL A N 1
ATOM 911 C CA . VAL A 1 124 ? 7.277 1.603 -1.738 1.00 83.81 124 VAL A CA 1
ATOM 912 C C . VAL A 1 124 ? 7.197 3.061 -2.200 1.00 83.81 124 VAL A C 1
ATOM 914 O O . VAL A 1 124 ? 6.140 3.677 -2.077 1.00 83.81 124 VAL A O 1
ATOM 917 N N . ALA A 1 125 ? 8.259 3.610 -2.799 1.00 80.94 125 ALA A N 1
ATOM 918 C CA . ALA A 1 125 ? 8.251 4.981 -3.319 1.00 80.94 125 ALA A CA 1
ATOM 919 C C . ALA A 1 125 ? 7.254 5.184 -4.477 1.00 80.94 125 ALA A C 1
ATOM 921 O O . ALA A 1 125 ? 6.690 6.270 -4.616 1.00 80.94 125 ALA A O 1
ATOM 922 N N . GLY A 1 126 ? 7.014 4.148 -5.289 1.00 77.50 126 GLY A N 1
ATOM 923 C CA . GLY A 1 126 ? 6.053 4.178 -6.394 1.00 77.50 126 GLY A CA 1
ATOM 924 C C . GLY A 1 126 ? 4.601 4.347 -5.937 1.00 77.50 126 GLY A C 1
ATOM 925 O O . GLY A 1 126 ? 3.830 5.060 -6.584 1.00 77.50 126 GLY A O 1
ATOM 926 N N . PHE A 1 127 ? 4.237 3.754 -4.799 1.00 74.94 127 PHE A N 1
ATOM 927 C CA . PHE A 1 127 ? 2.890 3.877 -4.228 1.00 74.94 127 PHE A CA 1
ATOM 928 C C . PHE A 1 127 ? 2.772 5.023 -3.222 1.00 74.94 127 PHE A C 1
ATOM 930 O O . PHE A 1 127 ? 1.716 5.650 -3.119 1.00 74.94 127 PHE A O 1
ATOM 937 N N . MET A 1 128 ? 3.863 5.331 -2.516 1.00 68.88 128 MET A N 1
ATOM 938 C CA . MET A 1 128 ? 3.916 6.292 -1.418 1.00 68.88 128 MET A CA 1
ATOM 939 C C . MET A 1 128 ? 5.044 7.316 -1.641 1.00 68.88 128 MET A C 1
ATOM 941 O O . MET A 1 128 ? 6.104 7.229 -1.010 1.00 68.88 128 MET A O 1
ATOM 945 N N . PRO A 1 129 ? 4.838 8.336 -2.492 1.00 56.38 129 PRO A N 1
ATOM 946 C CA . PRO A 1 129 ? 5.859 9.360 -2.725 1.00 56.38 129 PRO A CA 1
ATOM 947 C C . PRO A 1 129 ? 6.204 10.182 -1.465 1.00 56.38 129 PRO A C 1
ATOM 949 O O . PRO A 1 129 ? 7.282 10.768 -1.401 1.00 56.38 129 PRO A O 1
ATOM 952 N N . GLU A 1 130 ? 5.333 10.204 -0.447 1.00 48.69 130 GLU A N 1
ATOM 953 C CA . GLU A 1 130 ? 5.525 10.984 0.790 1.00 48.69 130 GLU A CA 1
ATOM 954 C C . GLU A 1 130 ? 6.033 10.161 1.988 1.00 48.69 130 GLU A C 1
ATOM 956 O O . GLU A 1 130 ? 6.620 10.723 2.911 1.00 48.69 130 GLU A O 1
ATOM 961 N N . ALA A 1 131 ? 5.916 8.825 1.973 1.00 49.00 131 ALA A N 1
ATOM 962 C CA . ALA A 1 131 ? 6.374 7.987 3.093 1.00 49.00 131 ALA A CA 1
ATOM 963 C C . ALA A 1 131 ? 7.910 7.940 3.220 1.00 49.00 131 ALA A C 1
ATOM 965 O O . ALA A 1 131 ? 8.445 7.618 4.279 1.00 49.00 131 ALA A O 1
ATOM 966 N N . SER A 1 132 ? 8.624 8.312 2.153 1.00 41.88 132 SER A N 1
ATOM 967 C CA . SER A 1 132 ? 10.090 8.319 2.105 1.00 41.88 132 SER A CA 1
ATOM 968 C C . SER A 1 132 ? 10.738 9.496 2.854 1.00 41.88 132 SER A C 1
ATOM 970 O O . SER A 1 132 ? 11.955 9.498 2.999 1.00 41.88 132 SER A O 1
ATOM 972 N N . GLN A 1 133 ? 9.971 10.491 3.326 1.00 43.19 133 GLN A N 1
ATOM 973 C CA . GLN A 1 133 ? 10.523 11.718 3.934 1.00 43.19 133 GLN A CA 1
ATOM 974 C C . GLN A 1 133 ? 10.427 11.769 5.471 1.00 43.19 133 GLN A C 1
ATOM 976 O O . GLN A 1 133 ? 10.908 12.716 6.083 1.00 43.19 133 GLN A O 1
ATOM 981 N N . ALA A 1 134 ? 9.846 10.762 6.132 1.00 36.94 134 ALA A N 1
ATOM 982 C CA . ALA A 1 134 ? 9.545 10.849 7.567 1.00 36.94 134 ALA A CA 1
ATOM 983 C C . ALA A 1 134 ? 10.696 10.463 8.524 1.00 36.94 134 ALA A C 1
ATOM 985 O O . ALA A 1 134 ? 10.484 10.471 9.736 1.00 36.94 134 ALA A O 1
ATOM 986 N N . ARG A 1 135 ? 11.905 10.118 8.045 1.00 42.28 135 ARG A N 1
ATOM 987 C CA . ARG A 1 135 ? 13.039 9.760 8.927 1.00 42.28 135 ARG A CA 1
ATOM 988 C C . ARG A 1 135 ? 14.411 10.183 8.399 1.00 42.28 135 ARG A C 1
ATOM 990 O O . ARG A 1 135 ? 15.296 9.352 8.256 1.00 42.28 135 ARG A O 1
ATOM 997 N N . GLU A 1 136 ? 14.601 11.481 8.193 1.00 42.38 136 GLU A N 1
ATOM 998 C CA . GLU A 1 136 ? 15.936 12.100 8.177 1.00 42.38 136 GLU A CA 1
ATOM 999 C C . GLU A 1 136 ? 15.932 13.460 8.903 1.00 42.38 136 GLU A C 1
ATOM 1001 O O . GLU A 1 136 ? 16.484 14.417 8.394 1.00 42.38 136 GLU A O 1
ATOM 1006 N N . GLU A 1 137 ? 15.330 13.584 10.094 1.00 42.53 137 GLU A N 1
ATOM 1007 C CA . GLU A 1 137 ? 15.632 14.708 11.004 1.00 42.53 137 GLU A CA 1
ATOM 1008 C C . GLU A 1 137 ? 15.678 14.208 12.453 1.00 42.53 137 GLU A C 1
ATOM 1010 O O . GLU A 1 137 ? 14.667 13.840 13.049 1.00 42.53 137 GLU A O 1
ATOM 1015 N N . GLY A 1 138 ? 16.890 14.124 12.999 1.00 42.69 138 GLY A N 1
ATOM 1016 C CA . GLY A 1 138 ? 17.152 13.620 14.343 1.00 42.69 138 GLY A CA 1
ATOM 1017 C C . GLY A 1 138 ? 18.643 13.436 14.610 1.00 42.69 138 GLY A C 1
ATOM 1018 O O . GLY A 1 138 ? 19.072 12.326 14.921 1.00 42.69 138 GLY A O 1
ATOM 1019 N N . VAL A 1 139 ? 19.419 14.514 14.456 1.00 40.97 139 VAL A N 1
ATOM 1020 C CA . VAL A 1 139 ? 20.740 14.684 15.082 1.00 40.97 139 VAL A CA 1
ATOM 1021 C C . VAL A 1 139 ? 20.705 15.903 15.989 1.00 40.97 139 VAL A C 1
ATOM 1023 O O . VAL A 1 139 ? 20.148 16.935 15.553 1.00 40.97 139 VAL A O 1
#

pLDDT: mean 70.99, std 20.42, range [36.94, 93.94]

Foldseek 3Di:
DDDDDDDDDDDDPDDDDDDDPPDDPPPPPPPPPVVLLAQPDDPVCLVVLLVLLLVLVVQWPDWDDDQFKIKTKGFDDPVSVVSVVVSLVSCCNSPVQWDWDWDDDPGIIMIMIGHHRVSSVVVCCSNCVPVVPPPDDDD

Mean predicted aligned error: 15.62 Å

Secondary structure (DSSP, 8-state):
----------------------------------------S-TTTHHHHHHHHHHHHTT-SEEEE-SSEEEEEEE--HHHHHHHHHHHHHHHHH-TTSEEEEEEETTEEEEEEE--HHHHHHHHHHH-TTGGGTTS---

Nearest PDB structures (foldseek):
  6mrs-assembly1_A  TM=6.704E-01  e=1.085E-02  synthetic construct
  7mwr-assembly1_B  TM=6.657E-01  e=2.546E-02  synthetic construct
  8utm-assembly1_E  TM=4.538E-01  e=1.471E-02  synthetic construct
  7mwr-assembly1_A  TM=5.479E-01  e=4.684E-02  synthetic construct
  8ke7-assembly1_B  TM=5.104E-01  e=3.953E-01  Homo sapiens

Solvent-accessible surface area (backbone atoms only — not comparable to full-atom values): 8801 Å² total; per-residue (Å²): 133,88,80,88,83,86,89,84,83,89,75,91,88,78,86,79,81,91,82,84,89,76,87,73,88,74,78,65,66,77,70,76,63,72,68,70,69,63,52,82,58,61,78,81,55,46,63,58,53,37,48,53,45,39,56,56,60,71,52,50,76,45,76,48,81,58,66,44,43,33,40,39,30,30,62,62,42,76,66,53,51,50,54,50,52,54,50,51,59,53,43,50,70,34,41,63,81,42,47,78,46,78,48,81,56,91,68,28,32,38,41,35,42,35,28,58,49,70,59,41,51,51,53,51,43,67,49,34,79,70,72,79,69,81,82,83,84,90,129

Radius of gyration: 28.83 Å; Cα contacts (8 Å, |Δi|>4): 123; chains: 1; bounding box: 49×45×99 Å